Protein AF-U3TM53-F1 (afdb_monomer)

Solvent-accessible surface area (backbone atoms only — not comparable to full-atom values): 4535 Å² total; per-residue (Å²): 112,68,70,60,54,52,48,30,67,78,64,68,50,50,78,86,20,42,40,35,52,34,3,46,48,48,18,50,50,32,47,74,73,69,49,52,56,57,54,16,17,51,33,6,37,52,24,14,56,53,24,12,73,38,58,60,34,76,35,74,79,60,43,78,55,56,42,82,80,28,55,78,38,54,29,70,52,4,44,51,42,18,52,53,33,45,64,72,44,108

Secondary structure (DSSP, 8-state):
-HHHHHHHHHH---TTSSSTHHHHHHHHHHHHTT--HHHHHHHHHHHHHHHHT-S--SSSGGGGS-HHHHTTPPPHHHHHHHHHHHHHH-

Radius of gyration: 12.71 Å; Cα contacts (8 Å, |Δi|>4): 155; chains: 1; bounding box: 36×19×30 Å

Sequence (90 aa):
MHGLERMKHYGGAQPGHRTLVDALQPALEALAAGESLAAAAAAAQQGADATAQMQSAKAGRSAYLNQQSLDGVKDPGAYAIEKVFAVLAG

Foldseek 3Di:
DVVLVVCCVVQVDDQLQQALCLQQVQLVVCVVVVHALVNSLVSLVVSQQVSLCRQAHNGDPRNVDHSVVRHNHGRPNSVVSSVVSVVVRD

Nearest PDB structures (foldseek):
  5y6p-assembly1_H6  TM=4.443E-01  e=4.118E+00  Griffithsia pacifica

Mean predicted aligned error: 2.48 Å

Structure (mmCIF, N/CA/C/O backbone):
data_AF-U3TM53-F1
#
_entry.id   AF-U3TM53-F1
#
loop_
_atom_site.group_PDB
_atom_site.id
_atom_site.type_symbol
_atom_site.label_atom_id
_atom_site.label_alt_id
_atom_site.label_comp_id
_atom_site.label_asym_id
_atom_site.label_entity_id
_atom_site.label_seq_id
_atom_site.pdbx_PDB_ins_code
_atom_site.Cartn_x
_atom_site.Cartn_y
_atom_site.Cartn_z
_atom_site.occupancy
_atom_site.B_iso_or_equiv
_atom_site.auth_seq_id
_atom_site.auth_comp_id
_atom_site.auth_asym_id
_atom_site.auth_atom_i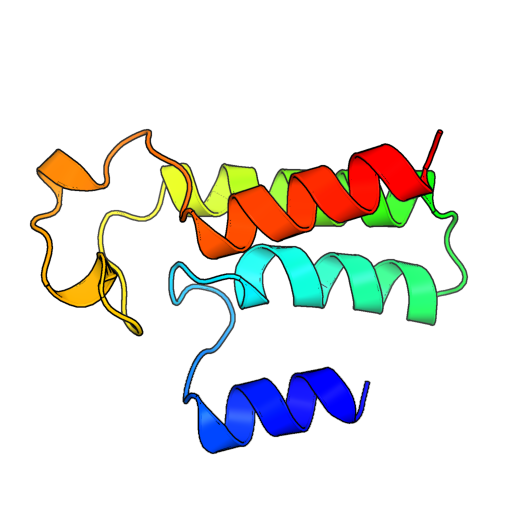d
_atom_site.pdbx_PDB_model_num
ATOM 1 N N . MET A 1 1 ? -15.104 -1.670 -3.288 1.00 86.81 1 MET A N 1
ATOM 2 C CA . MET A 1 1 ? -13.878 -2.152 -3.968 1.00 86.81 1 MET A CA 1
ATOM 3 C C . MET A 1 1 ? -13.739 -1.735 -5.438 1.00 86.81 1 MET A C 1
ATOM 5 O O . MET A 1 1 ? -12.615 -1.741 -5.921 1.00 86.81 1 MET A O 1
ATOM 9 N N . HIS A 1 2 ? -14.797 -1.283 -6.134 1.00 93.94 2 HIS A N 1
ATOM 10 C CA . HIS A 1 2 ? -14.738 -0.949 -7.572 1.00 93.94 2 HIS A CA 1
ATOM 11 C C . HIS A 1 2 ? -13.573 -0.039 -8.008 1.00 93.94 2 HIS A C 1
ATOM 13 O O . HIS A 1 2 ? -12.971 -0.277 -9.049 1.00 93.94 2 HIS A O 1
ATOM 19 N N . GLY A 1 3 ? -13.225 0.995 -7.231 1.00 95.31 3 GLY A N 1
ATOM 20 C CA . GLY A 1 3 ? -12.108 1.885 -7.576 1.00 95.31 3 GLY A CA 1
ATOM 21 C C . GLY A 1 3 ? -10.776 1.138 -7.705 1.00 95.31 3 GLY A C 1
ATOM 22 O O . GLY A 1 3 ? -10.100 1.254 -8.726 1.00 95.31 3 GLY A O 1
ATOM 23 N N . LEU A 1 4 ? -10.449 0.301 -6.716 1.00 96.19 4 LEU A N 1
ATOM 24 C CA . LEU A 1 4 ? -9.241 -0.524 -6.725 1.00 96.19 4 LEU A CA 1
ATOM 25 C C . LEU A 1 4 ? -9.243 -1.515 -7.896 1.00 96.19 4 LEU A C 1
ATOM 27 O O . LEU A 1 4 ? -8.229 -1.667 -8.570 1.00 96.19 4 LEU A O 1
ATOM 31 N N . GLU A 1 5 ? -10.375 -2.160 -8.179 1.00 96.81 5 GLU A N 1
ATOM 32 C CA . GLU A 1 5 ? -10.485 -3.090 -9.311 1.00 96.81 5 GLU A CA 1
ATOM 33 C C . GLU A 1 5 ? -10.189 -2.396 -10.643 1.00 96.81 5 GLU A C 1
ATOM 35 O O . GLU A 1 5 ? -9.466 -2.936 -11.479 1.00 96.81 5 GLU A O 1
ATOM 40 N N . ARG A 1 6 ? -10.677 -1.164 -10.826 1.00 97.56 6 ARG A N 1
ATOM 41 C CA . ARG A 1 6 ? -10.398 -0.363 -12.026 1.00 97.56 6 ARG A CA 1
ATOM 42 C C . ARG A 1 6 ? -8.935 0.067 -12.097 1.00 97.56 6 ARG A C 1
ATOM 44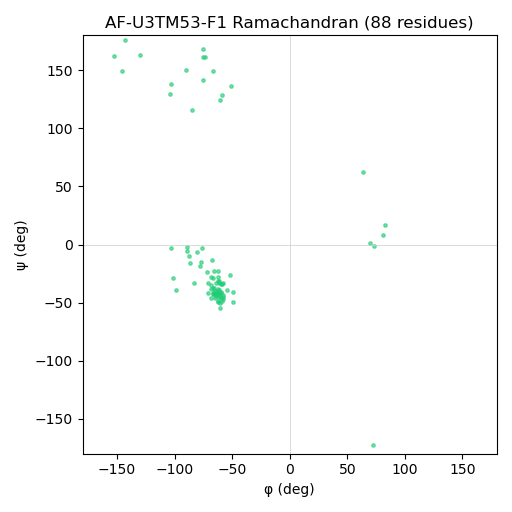 O O . ARG A 1 6 ? -8.355 0.015 -13.179 1.00 97.56 6 ARG A O 1
ATOM 51 N N . MET A 1 7 ? -8.317 0.418 -10.968 1.00 95.38 7 MET A N 1
ATOM 52 C CA . MET A 1 7 ? -6.877 0.702 -10.905 1.00 95.38 7 MET A CA 1
ATOM 53 C C . MET A 1 7 ? -6.042 -0.522 -11.302 1.00 95.38 7 MET A C 1
ATOM 55 O O . MET A 1 7 ? -5.125 -0.392 -12.108 1.00 95.38 7 MET A O 1
ATOM 59 N N . LYS A 1 8 ? -6.385 -1.715 -10.797 1.00 95.75 8 LYS A N 1
ATOM 60 C CA . LYS A 1 8 ? -5.714 -2.976 -11.154 1.00 95.75 8 LYS A CA 1
ATOM 61 C C . LYS A 1 8 ? -5.934 -3.335 -12.625 1.00 95.75 8 LYS A C 1
ATOM 63 O O . LYS A 1 8 ? -4.991 -3.733 -13.299 1.00 95.75 8 LYS A O 1
ATOM 68 N N . HIS A 1 9 ? -7.151 -3.148 -13.139 1.00 95.75 9 HIS A N 1
ATOM 69 C CA . HIS A 1 9 ? -7.493 -3.431 -14.534 1.00 95.75 9 HIS A CA 1
ATOM 70 C C . HIS A 1 9 ? -6.705 -2.558 -15.519 1.00 95.75 9 HIS A C 1
ATOM 72 O O . HIS A 1 9 ? -6.110 -3.083 -16.454 1.00 95.75 9 HIS A O 1
ATOM 78 N N . TYR A 1 10 ? -6.671 -1.239 -15.307 1.00 94.25 10 TYR A N 1
ATOM 79 C CA . TYR A 1 10 ? -5.989 -0.322 -16.226 1.00 94.25 10 TYR A CA 1
ATOM 80 C C . TYR A 1 10 ? -4.484 -0.217 -15.987 1.00 94.25 10 TYR A C 1
ATOM 82 O O . TYR A 1 10 ? -3.728 -0.020 -16.933 1.00 94.25 10 TYR A O 1
ATOM 90 N N . GLY A 1 11 ? -4.043 -0.329 -14.734 1.00 92.31 11 GLY A N 1
ATOM 91 C CA . GLY A 1 11 ? -2.631 -0.240 -14.369 1.00 92.31 11 GLY A CA 1
ATOM 92 C C . GLY A 1 11 ? -1.875 -1.567 -14.456 1.00 92.31 11 GLY A C 1
ATOM 93 O O . GLY A 1 11 ? -0.648 -1.561 -14.420 1.00 92.31 11 GLY A O 1
ATOM 94 N N . GLY A 1 12 ? -2.575 -2.704 -14.521 1.00 94.00 12 GLY A N 1
ATOM 95 C CA . GLY A 1 12 ? -1.983 -4.047 -14.568 1.00 94.00 12 G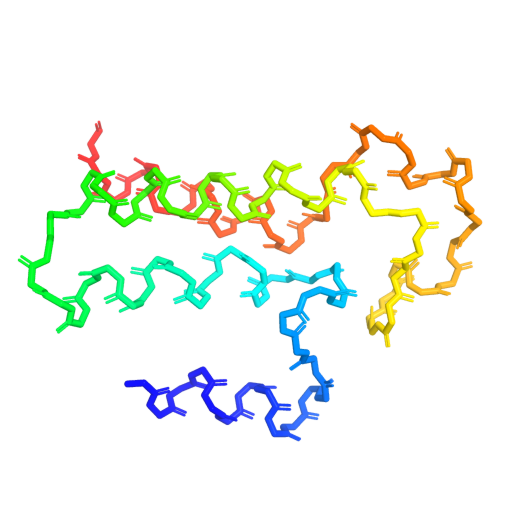LY A CA 1
ATOM 96 C C . GLY A 1 12 ? -1.307 -4.510 -13.268 1.00 94.00 12 GLY A C 1
ATOM 97 O O . GLY A 1 12 ? -0.754 -5.608 -13.217 1.00 94.00 12 GLY A O 1
ATOM 98 N N . ALA A 1 13 ? -1.332 -3.698 -12.208 1.00 96.19 13 ALA A N 1
ATOM 99 C CA . ALA A 1 13 ? -0.719 -4.029 -10.926 1.00 96.19 13 ALA A CA 1
ATOM 100 C C . ALA A 1 13 ? -1.558 -5.048 -10.136 1.00 96.19 13 ALA A C 1
ATOM 102 O O . ALA A 1 13 ? -2.788 -4.985 -10.109 1.00 96.19 13 ALA A O 1
ATOM 103 N N . GLN A 1 14 ? -0.876 -5.969 -9.461 1.00 96.25 14 GLN A N 1
ATOM 104 C CA . GLN A 1 14 ? -1.457 -6.969 -8.565 1.00 96.25 14 GLN A CA 1
AT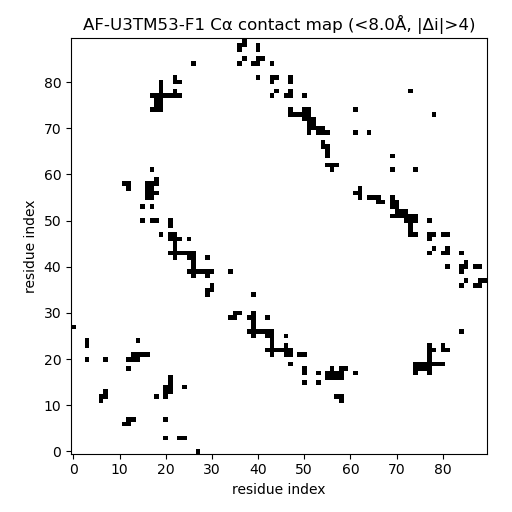OM 105 C C . GLN A 1 14 ? -0.707 -6.954 -7.226 1.00 96.25 14 GLN A C 1
ATOM 107 O O . GLN A 1 14 ? 0.409 -6.429 -7.172 1.00 96.25 14 GLN A O 1
ATOM 112 N N . PRO A 1 15 ? -1.273 -7.538 -6.156 1.00 96.62 15 PRO A N 1
ATOM 113 C CA . PRO A 1 15 ? -0.504 -7.821 -4.949 1.00 96.62 15 PRO A CA 1
ATOM 114 C C . PRO A 1 15 ? 0.798 -8.573 -5.277 1.00 96.62 15 PRO A C 1
ATOM 116 O O . PRO A 1 15 ? 0.822 -9.477 -6.114 1.00 96.62 15 PRO A O 1
ATOM 119 N N . GLY A 1 16 ? 1.894 -8.168 -4.645 1.00 97.00 16 GLY A N 1
ATOM 120 C CA . GLY A 1 16 ? 3.253 -8.639 -4.890 1.00 97.00 16 GLY A CA 1
ATOM 121 C C . GLY A 1 16 ? 3.957 -7.995 -6.090 1.00 97.00 16 GLY A C 1
ATOM 122 O O . GLY A 1 16 ? 5.016 -8.480 -6.492 1.00 97.00 16 GLY A O 1
ATOM 123 N N . HIS A 1 17 ? 3.390 -6.956 -6.716 1.00 97.31 17 HIS A N 1
ATOM 124 C CA . HIS A 1 17 ? 4.032 -6.267 -7.849 1.00 97.31 17 HIS A CA 1
ATOM 125 C C . HIS A 1 17 ? 4.941 -5.108 -7.432 1.00 97.31 17 HIS A C 1
ATOM 127 O O . HIS A 1 17 ? 5.588 -4.533 -8.314 1.00 97.31 17 HIS A O 1
ATOM 133 N N . ARG A 1 18 ? 5.021 -4.808 -6.129 1.00 97.69 18 ARG A N 1
ATOM 134 C CA . ARG A 1 18 ? 5.776 -3.691 -5.555 1.00 97.69 18 ARG A CA 1
ATOM 135 C C . ARG A 1 18 ? 5.218 -2.349 -6.040 1.00 97.69 18 ARG A C 1
ATOM 137 O O . ARG A 1 18 ? 5.873 -1.606 -6.762 1.00 97.69 18 ARG A O 1
ATOM 144 N N . THR A 1 19 ? 3.962 -2.083 -5.687 1.00 98.00 19 THR A N 1
ATOM 145 C CA . THR A 1 19 ? 3.207 -0.876 -6.061 1.00 98.00 19 THR A CA 1
ATOM 146 C C . THR A 1 19 ? 2.297 -0.417 -4.921 1.00 98.00 19 THR A C 1
ATOM 148 O O . THR A 1 19 ? 2.103 -1.134 -3.944 1.00 98.00 19 THR A O 1
ATOM 151 N N . LEU A 1 20 ? 1.608 0.716 -5.093 1.00 97.81 20 LEU A N 1
ATOM 152 C CA . LEU A 1 20 ? 0.567 1.173 -4.161 1.00 97.81 20 LEU A CA 1
ATOM 153 C C . LEU A 1 20 ? -0.513 0.124 -3.839 1.00 97.81 20 LEU A C 1
ATOM 155 O O . LEU A 1 20 ? -1.121 0.197 -2.773 1.00 97.81 20 LEU A O 1
ATOM 159 N N . VAL A 1 21 ? -0.769 -0.839 -4.738 1.00 98.25 21 VAL A N 1
ATOM 160 C CA . VAL A 1 21 ? -1.778 -1.896 -4.534 1.00 98.25 21 VAL A CA 1
ATOM 161 C C . VAL A 1 21 ? -1.434 -2.757 -3.322 1.00 98.25 21 VAL A C 1
ATOM 163 O O . VAL A 1 21 ? -2.347 -3.175 -2.614 1.00 98.25 21 VAL A O 1
ATOM 166 N N . ASP A 1 22 ? -0.142 -2.953 -3.049 1.00 98.56 22 ASP A N 1
ATOM 167 C CA . ASP A 1 22 ? 0.348 -3.753 -1.927 1.00 98.56 22 ASP A CA 1
ATOM 168 C C . ASP A 1 22 ? -0.062 -3.179 -0.566 1.00 98.56 22 ASP A C 1
ATOM 170 O O . ASP A 1 22 ? -0.257 -3.941 0.371 1.00 98.56 22 ASP A O 1
ATOM 174 N N . ALA A 1 23 ? -0.257 -1.861 -0.465 1.00 98.69 23 ALA A N 1
ATOM 175 C CA . ALA A 1 23 ? -0.752 -1.197 0.744 1.00 98.69 23 ALA A CA 1
ATOM 176 C C . ALA A 1 23 ? -2.258 -0.893 0.679 1.00 98.69 23 ALA A C 1
ATOM 178 O O . ALA A 1 23 ? -2.975 -1.036 1.666 1.00 98.69 23 ALA A O 1
ATOM 179 N N . LEU A 1 24 ? -2.766 -0.480 -0.486 1.00 98.62 24 LEU A N 1
ATOM 180 C CA . LEU A 1 24 ? -4.154 -0.039 -0.629 1.00 98.62 24 LEU A CA 1
ATOM 181 C C . LEU A 1 24 ? -5.153 -1.191 -0.533 1.00 98.62 24 LEU A C 1
ATOM 183 O O . LEU A 1 24 ? -6.205 -1.032 0.080 1.00 98.62 24 LEU A O 1
ATOM 187 N N . GLN A 1 25 ? -4.850 -2.335 -1.149 1.00 98.62 25 GLN A N 1
ATOM 188 C CA . GLN A 1 25 ? -5.751 -3.482 -1.124 1.00 98.62 25 GLN A CA 1
ATOM 189 C C . GLN A 1 25 ? -6.013 -3.995 0.305 1.00 98.62 25 GLN A C 1
ATOM 191 O O . GLN A 1 25 ? -7.187 -4.010 0.679 1.00 98.62 25 GLN A O 1
ATOM 196 N N . PRO A 1 26 ? -4.995 -4.332 1.124 1.00 98.62 26 PRO A N 1
ATOM 197 C CA . PRO A 1 26 ? -5.242 -4.845 2.473 1.00 98.62 26 PRO A CA 1
ATOM 198 C C . PRO A 1 26 ? -5.932 -3.816 3.385 1.00 98.62 26 PRO A C 1
ATOM 200 O O . PRO A 1 26 ? -6.789 -4.180 4.185 1.00 98.62 26 PRO A O 1
ATOM 203 N N . ALA A 1 27 ? -5.650 -2.519 3.221 1.00 98.62 27 ALA A N 1
ATOM 204 C CA . ALA A 1 27 ? -6.341 -1.466 3.967 1.00 98.62 27 ALA A CA 1
ATOM 205 C C . ALA A 1 27 ? -7.842 -1.391 3.638 1.00 98.62 27 ALA A C 1
ATOM 207 O O . ALA A 1 27 ? -8.681 -1.255 4.528 1.00 98.62 27 ALA A O 1
ATOM 208 N N . LEU A 1 28 ? -8.201 -1.497 2.354 1.00 98.44 28 LEU A N 1
ATOM 209 C CA . LEU A 1 28 ? -9.601 -1.511 1.929 1.00 98.44 28 LEU A CA 1
ATOM 210 C C . LEU A 1 28 ? -10.318 -2.812 2.311 1.00 98.44 28 LEU A C 1
ATOM 212 O O . LEU A 1 28 ? -11.514 -2.770 2.590 1.00 98.44 28 LEU A O 1
ATOM 216 N N . GLU A 1 29 ? -9.614 -3.945 2.327 1.00 98.44 29 GLU A N 1
ATOM 217 C CA . GLU A 1 29 ? -10.147 -5.229 2.798 1.00 98.44 29 GLU A CA 1
ATOM 218 C C . GLU A 1 29 ? -10.495 -5.172 4.293 1.00 98.44 29 GLU A C 1
ATOM 220 O O . GLU A 1 29 ? -11.607 -5.553 4.652 1.00 98.44 29 GLU A O 1
ATOM 225 N N . ALA A 1 30 ? -9.626 -4.595 5.133 1.00 98.50 30 ALA A N 1
ATOM 226 C CA . ALA A 1 30 ? -9.918 -4.352 6.551 1.00 98.50 30 ALA A CA 1
ATOM 227 C C . ALA A 1 30 ? -11.174 -3.480 6.742 1.00 98.50 30 ALA A C 1
ATOM 229 O O . ALA A 1 30 ? -12.086 -3.835 7.490 1.00 98.50 30 ALA A O 1
ATOM 230 N N . LEU A 1 31 ? -11.289 -2.370 6.002 1.00 98.12 31 LEU A N 1
ATOM 231 C CA . LEU A 1 31 ? -12.494 -1.530 6.056 1.00 98.12 31 LEU A CA 1
ATOM 232 C C . LEU A 1 31 ? -13.751 -2.270 5.576 1.00 98.12 31 LEU A C 1
ATOM 234 O O . LEU A 1 31 ? -14.819 -2.118 6.165 1.00 98.12 31 LEU A O 1
ATOM 238 N N . ALA A 1 32 ? -13.643 -3.076 4.517 1.00 97.81 32 ALA A N 1
ATOM 239 C CA . ALA A 1 32 ? -14.760 -3.864 3.998 1.00 97.81 32 ALA A CA 1
ATOM 240 C C . ALA A 1 32 ? -15.212 -4.962 4.977 1.00 97.81 32 ALA A C 1
ATOM 242 O O . ALA A 1 32 ? -16.392 -5.307 4.993 1.00 97.81 32 ALA A O 1
ATOM 243 N N . ALA A 1 33 ? -14.299 -5.470 5.808 1.00 98.00 33 ALA A N 1
ATOM 244 C CA . ALA A 1 33 ? -14.592 -6.396 6.899 1.00 98.00 33 ALA A CA 1
ATOM 245 C C . ALA A 1 33 ? -15.222 -5.715 8.134 1.00 98.00 33 ALA A C 1
ATOM 247 O O . ALA A 1 33 ? -15.607 -6.400 9.080 1.00 98.00 33 ALA A O 1
ATOM 248 N N . GLY A 1 34 ? -15.373 -4.384 8.126 1.00 98.06 34 GLY A N 1
ATOM 249 C CA . GLY A 1 34 ? -15.935 -3.615 9.238 1.00 98.06 34 GLY A CA 1
ATOM 250 C C . GLY A 1 34 ? -14.929 -3.298 10.346 1.00 98.06 34 GLY A C 1
ATOM 251 O O . GLY A 1 34 ? -15.335 -2.950 11.456 1.00 98.06 34 GLY A O 1
ATOM 252 N N . GLU A 1 35 ? -13.630 -3.423 10.072 1.00 98.44 35 GLU A N 1
ATOM 253 C CA . GLU A 1 35 ? -12.578 -3.087 11.028 1.00 98.44 35 GLU A CA 1
ATOM 254 C C . GLU A 1 35 ? -12.384 -1.566 11.166 1.00 98.44 35 GLU A C 1
ATOM 256 O O . GLU A 1 35 ? -12.915 -0.755 10.402 1.00 98.44 35 GLU A O 1
ATOM 261 N N . SER A 1 36 ? -11.619 -1.157 12.181 1.00 98.38 36 SER A N 1
ATOM 262 C CA . SER A 1 36 ? -11.368 0.256 12.468 1.00 98.38 36 SER A CA 1
ATOM 263 C C . SER A 1 36 ? -10.399 0.899 11.468 1.00 98.38 36 SER A C 1
ATOM 265 O O . SER A 1 36 ? -9.597 0.227 10.819 1.00 98.38 36 SER A O 1
ATOM 267 N N . LEU A 1 37 ? -10.396 2.237 11.407 1.00 98.31 37 LEU A N 1
ATOM 268 C CA . LEU A 1 37 ? -9.388 2.984 10.640 1.00 98.31 37 LEU A CA 1
ATOM 269 C C . LEU A 1 37 ? -7.956 2.681 11.105 1.00 98.31 37 LEU A C 1
ATOM 271 O O . LEU A 1 37 ? -7.052 2.631 10.277 1.00 98.31 37 LEU A O 1
ATOM 275 N N . ALA A 1 38 ? -7.753 2.418 12.399 1.00 98.56 38 ALA A N 1
ATOM 276 C CA . ALA A 1 38 ? -6.455 2.011 12.932 1.00 98.56 38 ALA A CA 1
ATOM 277 C C . ALA A 1 38 ? -6.011 0.641 12.392 1.00 98.56 38 ALA A C 1
ATOM 279 O O . ALA A 1 38 ? -4.847 0.472 12.034 1.00 98.56 38 ALA A O 1
AT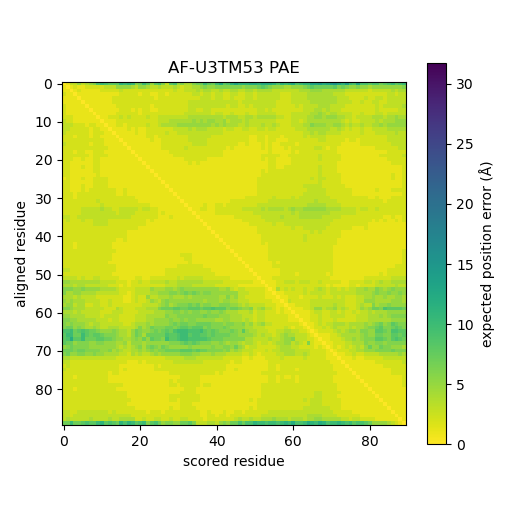OM 280 N N . ALA A 1 39 ? -6.933 -0.320 12.274 1.00 98.62 39 ALA A N 1
ATOM 281 C CA . ALA A 1 39 ? -6.642 -1.619 11.671 1.00 98.62 39 ALA A CA 1
ATOM 282 C C . ALA A 1 39 ? -6.332 -1.488 10.170 1.00 98.62 39 ALA A C 1
ATOM 284 O O . ALA A 1 39 ? -5.342 -2.039 9.691 1.00 98.62 39 ALA A O 1
ATOM 285 N N . ALA A 1 40 ? -7.096 -0.666 9.445 1.00 98.69 40 ALA A N 1
ATOM 286 C CA . ALA A 1 40 ? -6.816 -0.361 8.043 1.00 98.69 40 ALA A CA 1
ATOM 287 C C . ALA A 1 40 ? -5.449 0.322 7.848 1.00 98.69 40 ALA A C 1
ATOM 289 O O . ALA A 1 40 ? -4.726 -0.001 6.906 1.00 98.69 40 ALA A O 1
ATOM 290 N N . ALA A 1 41 ? -5.058 1.226 8.752 1.00 98.81 41 ALA A N 1
ATOM 291 C CA . ALA A 1 41 ? -3.737 1.849 8.739 1.00 98.81 41 ALA A CA 1
ATOM 292 C C . ALA A 1 41 ? -2.611 0.854 9.026 1.00 98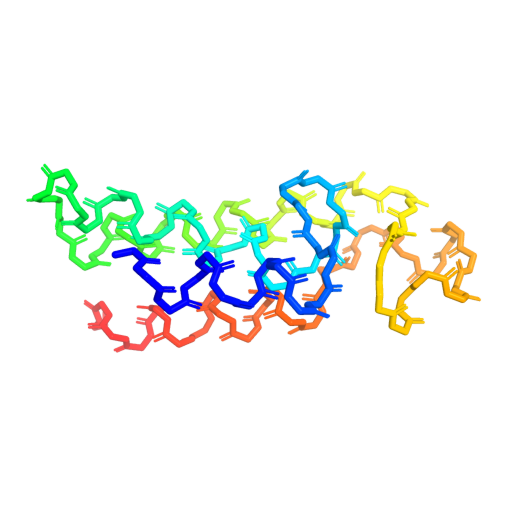.81 41 ALA A C 1
ATOM 294 O O . ALA A 1 41 ? -1.602 0.867 8.320 1.00 98.81 41 ALA A O 1
ATOM 295 N N . ALA A 1 42 ? -2.801 -0.053 9.986 1.00 98.75 42 ALA A N 1
ATOM 296 C CA . ALA A 1 42 ? -1.854 -1.134 10.238 1.00 98.75 42 ALA A CA 1
ATOM 297 C C . ALA A 1 42 ? -1.704 -2.053 9.012 1.00 98.75 42 ALA A C 1
ATOM 299 O O . ALA A 1 42 ? -0.585 -2.396 8.636 1.00 98.75 42 ALA A O 1
ATOM 300 N N . ALA A 1 43 ? -2.806 -2.388 8.338 1.00 98.75 43 ALA A N 1
ATOM 301 C CA . ALA A 1 43 ? -2.797 -3.187 7.116 1.00 98.75 43 ALA A CA 1
ATOM 302 C C . ALA A 1 43 ? -2.078 -2.469 5.954 1.00 98.75 43 ALA A C 1
ATOM 304 O O . ALA A 1 43 ? -1.255 -3.076 5.264 1.00 98.75 43 ALA A O 1
ATOM 305 N N . ALA A 1 44 ? -2.312 -1.162 5.775 1.00 98.81 44 ALA A N 1
ATOM 306 C CA . ALA A 1 44 ? -1.586 -0.340 4.803 1.00 98.81 44 ALA A CA 1
ATOM 307 C C . ALA A 1 44 ? -0.077 -0.315 5.092 1.00 98.81 44 ALA A C 1
ATOM 309 O O . ALA A 1 44 ? 0.734 -0.466 4.176 1.00 98.81 44 ALA A O 1
ATOM 310 N N . GLN A 1 45 ? 0.295 -0.145 6.364 1.00 98.75 45 GLN A N 1
ATOM 311 C CA . GLN A 1 45 ? 1.687 -0.131 6.804 1.00 98.75 45 GLN A CA 1
ATOM 312 C C . GLN A 1 45 ? 2.370 -1.471 6.533 1.00 98.75 45 GLN A C 1
ATOM 314 O O . GLN A 1 45 ? 3.436 -1.486 5.927 1.00 98.75 45 GLN A O 1
ATOM 319 N N . GLN A 1 46 ? 1.744 -2.587 6.910 1.00 98.69 46 GLN A N 1
ATOM 320 C CA . GLN A 1 46 ? 2.278 -3.927 6.653 1.00 98.69 46 GLN A CA 1
ATOM 321 C C . GLN A 1 46 ? 2.467 -4.182 5.155 1.00 98.69 46 GLN A C 1
ATOM 323 O O . GLN A 1 46 ? 3.499 -4.709 4.741 1.00 98.69 46 GLN A O 1
ATOM 328 N N . GLY A 1 47 ? 1.505 -3.757 4.334 1.00 98.56 47 GLY A N 1
ATOM 329 C CA . GLY A 1 47 ? 1.609 -3.826 2.881 1.00 98.56 47 GLY A CA 1
ATOM 330 C C . GLY A 1 47 ? 2.795 -3.029 2.334 1.00 98.56 47 GLY A C 1
ATOM 331 O O . GLY A 1 47 ? 3.580 -3.539 1.535 1.00 98.56 47 GLY A O 1
ATOM 332 N N . ALA A 1 48 ? 2.983 -1.796 2.811 1.00 98.62 48 ALA A N 1
ATOM 333 C CA . ALA A 1 48 ? 4.120 -0.961 2.436 1.00 98.62 48 ALA A CA 1
ATOM 334 C C . ALA A 1 48 ? 5.461 -1.531 2.935 1.00 98.62 48 ALA A C 1
ATOM 336 O O . ALA A 1 48 ? 6.421 -1.569 2.166 1.00 98.62 48 ALA A O 1
ATOM 337 N N . ASP A 1 49 ? 5.533 -2.025 4.173 1.00 98.44 49 ASP A N 1
ATOM 338 C CA . ASP A 1 49 ? 6.706 -2.702 4.745 1.00 98.44 49 ASP A CA 1
ATOM 339 C C . ASP A 1 49 ? 7.101 -3.931 3.913 1.00 98.44 49 ASP A C 1
ATOM 341 O O . ASP A 1 49 ? 8.278 -4.109 3.586 1.00 98.44 49 ASP A O 1
ATOM 345 N N . ALA A 1 50 ? 6.124 -4.735 3.484 1.00 98.06 50 ALA A N 1
ATOM 346 C CA .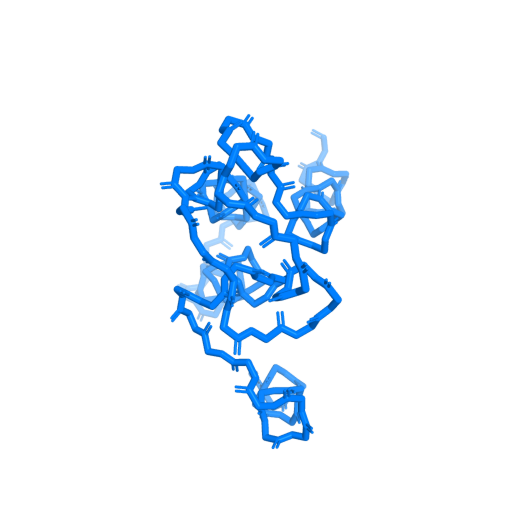 ALA A 1 50 ? 6.365 -5.906 2.646 1.00 98.06 50 ALA A CA 1
ATOM 347 C C . ALA A 1 50 ? 7.029 -5.539 1.311 1.00 98.06 50 ALA A C 1
ATOM 349 O O . ALA A 1 50 ? 7.879 -6.287 0.824 1.00 98.06 50 ALA A O 1
ATOM 350 N N . THR A 1 51 ? 6.711 -4.370 0.737 1.00 97.94 51 THR A N 1
ATOM 351 C CA . THR A 1 51 ? 7.357 -3.927 -0.508 1.00 97.94 51 THR A CA 1
ATOM 352 C C . THR A 1 51 ? 8.862 -3.744 -0.358 1.00 97.94 51 THR A C 1
ATOM 354 O O . THR A 1 51 ? 9.577 -4.025 -1.313 1.00 97.94 51 THR A O 1
ATOM 357 N N . ALA A 1 52 ? 9.362 -3.368 0.825 1.00 96.69 52 ALA A N 1
ATOM 358 C CA . ALA A 1 52 ? 10.795 -3.180 1.061 1.00 96.69 52 ALA A CA 1
ATOM 359 C C . ALA A 1 52 ? 11.608 -4.478 0.960 1.00 96.69 52 ALA A C 1
ATOM 361 O O . ALA A 1 52 ? 12.802 -4.431 0.677 1.00 96.69 52 ALA A O 1
ATOM 362 N N . GLN A 1 53 ? 10.955 -5.628 1.136 1.00 95.00 53 GLN A N 1
ATOM 363 C CA . GLN A 1 53 ? 11.568 -6.952 0.999 1.00 95.00 53 GLN A CA 1
ATOM 364 C C . GLN A 1 53 ? 11.479 -7.497 -0.439 1.00 95.00 53 GLN A C 1
ATOM 366 O O . GLN A 1 53 ? 12.017 -8.560 -0.747 1.00 95.00 53 GLN A O 1
ATOM 371 N N . MET A 1 54 ? 10.788 -6.795 -1.345 1.00 95.25 54 MET A N 1
ATOM 372 C CA . MET A 1 54 ? 10.614 -7.230 -2.731 1.00 95.25 54 MET A CA 1
ATOM 373 C C . MET A 1 54 ? 11.803 -6.800 -3.588 1.00 95.25 54 MET A C 1
ATOM 375 O O . MET A 1 54 ? 12.016 -5.618 -3.842 1.00 95.25 54 MET A O 1
ATOM 379 N N . GLN A 1 55 ? 12.533 -7.785 -4.101 1.00 92.06 55 GLN A N 1
ATOM 380 C CA . GLN A 1 55 ? 13.776 -7.603 -4.859 1.00 92.06 55 GLN A CA 1
ATOM 381 C C . GLN A 1 55 ? 13.578 -7.229 -6.336 1.00 92.06 55 GLN A C 1
ATOM 383 O O . GLN A 1 55 ? 14.535 -6.944 -7.050 1.00 92.06 55 GLN A O 1
ATOM 388 N N . SER A 1 56 ? 12.334 -7.236 -6.808 1.00 92.25 56 SER A N 1
ATOM 389 C CA . SER A 1 56 ? 11.956 -6.798 -8.149 1.00 92.25 56 SER A CA 1
ATOM 390 C C . SER A 1 56 ? 10.576 -6.154 -8.108 1.00 92.25 56 SER A C 1
ATOM 392 O O . SER A 1 56 ? 9.729 -6.530 -7.295 1.00 92.25 56 SER A O 1
ATOM 394 N N . ALA A 1 57 ? 10.349 -5.185 -8.991 1.00 93.62 57 ALA A N 1
ATOM 395 C CA . ALA A 1 57 ? 9.021 -4.653 -9.262 1.00 93.62 57 ALA A CA 1
ATOM 396 C C . ALA A 1 57 ? 8.513 -5.214 -10.590 1.00 93.62 57 ALA A C 1
ATOM 398 O O . ALA A 1 57 ? 9.255 -5.303 -11.567 1.00 93.62 57 ALA A O 1
ATOM 399 N N . LYS A 1 58 ? 7.233 -5.586 -10.622 1.00 94.19 58 LYS A N 1
ATOM 400 C CA . LYS A 1 58 ? 6.583 -6.175 -11.806 1.00 94.19 58 LYS A CA 1
ATOM 401 C C . LYS A 1 58 ? 5.700 -5.171 -12.550 1.00 94.19 58 LYS A C 1
ATOM 403 O O . LYS A 1 58 ? 5.109 -5.509 -13.569 1.00 94.19 58 LYS A O 1
ATOM 408 N N . ALA A 1 59 ? 5.584 -3.951 -12.027 1.00 92.69 59 ALA A N 1
ATOM 409 C CA . ALA A 1 59 ? 4.811 -2.865 -12.611 1.00 92.69 59 ALA A CA 1
ATOM 410 C C . ALA A 1 59 ? 5.390 -1.495 -12.212 1.00 92.69 59 ALA A C 1
ATOM 412 O O . ALA A 1 59 ? 6.133 -1.371 -11.239 1.00 92.69 59 ALA A O 1
ATOM 413 N N . GLY A 1 60 ? 5.014 -0.453 -12.959 1.00 90.94 60 GLY A N 1
ATOM 414 C CA . GLY A 1 60 ? 5.412 0.928 -12.680 1.00 90.94 60 GLY A CA 1
ATOM 415 C C . GLY A 1 60 ? 6.883 1.236 -12.985 1.00 90.94 60 GLY A C 1
ATOM 416 O O . GLY A 1 60 ? 7.608 0.435 -13.566 1.00 90.94 60 GLY A O 1
ATOM 417 N N . ARG A 1 61 ? 7.333 2.437 -12.598 1.00 92.62 61 ARG A N 1
ATOM 418 C CA . ARG A 1 61 ? 8.700 2.920 -12.888 1.00 92.62 61 ARG A CA 1
ATOM 419 C C . ARG A 1 61 ? 9.778 2.204 -12.071 1.00 92.62 61 ARG A C 1
ATOM 421 O O . ARG A 1 61 ? 10.919 2.130 -12.513 1.00 92.62 61 ARG A O 1
ATOM 428 N N . SER A 1 62 ? 9.409 1.641 -10.920 1.00 91.38 62 SER A N 1
ATOM 429 C CA . SER A 1 62 ? 10.298 0.822 -10.091 1.00 91.38 62 SER A CA 1
ATOM 430 C C . SER A 1 62 ? 10.771 -0.443 -10.823 1.00 91.38 62 SER A C 1
ATOM 432 O O . SER A 1 62 ? 11.835 -0.958 -10.502 1.00 91.38 62 SER A O 1
ATOM 434 N N . ALA A 1 63 ? 10.035 -0.920 -11.841 1.00 91.38 63 ALA A N 1
ATOM 435 C CA . ALA A 1 63 ? 10.419 -2.082 -12.652 1.00 91.38 63 ALA A CA 1
ATOM 436 C C . ALA A 1 63 ? 11.664 -1.845 -13.529 1.00 91.38 63 ALA A C 1
ATOM 438 O O . ALA A 1 63 ? 12.232 -2.794 -14.058 1.00 91.38 63 ALA A O 1
ATOM 439 N N . TYR A 1 64 ? 12.102 -0.590 -13.683 1.00 90.62 64 TYR A N 1
ATOM 440 C CA . TYR A 1 64 ? 13.319 -0.235 -14.423 1.00 90.62 64 TYR A CA 1
ATOM 441 C C . TYR A 1 64 ? 14.581 -0.269 -13.553 1.00 90.62 64 TYR A C 1
ATOM 443 O O . TYR A 1 64 ? 15.687 -0.115 -14.069 1.00 90.62 64 TYR A O 1
ATOM 451 N N . LEU A 1 65 ? 14.425 -0.413 -12.236 1.00 90.75 65 LEU A N 1
ATOM 452 C CA . LEU A 1 65 ? 15.523 -0.373 -11.280 1.00 90.75 65 LEU A CA 1
ATOM 453 C C . LEU A 1 65 ? 16.105 -1.770 -11.055 1.00 90.75 65 LEU A C 1
ATOM 455 O O . LEU A 1 65 ? 15.405 -2.779 -11.132 1.00 90.75 65 LEU A O 1
ATOM 459 N N . ASN A 1 66 ? 17.398 -1.823 -10.740 1.00 91.00 66 ASN A N 1
ATOM 460 C CA . ASN A 1 66 ? 18.039 -3.066 -10.326 1.00 91.00 66 ASN A CA 1
ATOM 461 C C . ASN A 1 66 ? 17.660 -3.424 -8.879 1.00 91.00 66 ASN A C 1
ATOM 463 O O . ASN A 1 66 ? 17.253 -2.574 -8.089 1.00 91.00 66 ASN A O 1
ATOM 467 N N . GLN A 1 67 ? 17.859 -4.688 -8.519 1.00 85.19 67 GLN A N 1
ATOM 468 C CA . GLN A 1 67 ? 17.561 -5.221 -7.190 1.00 85.19 67 GLN A CA 1
ATOM 469 C C . GLN A 1 67 ? 18.234 -4.441 -6.049 1.00 85.19 67 GLN A C 1
ATOM 471 O O . GLN A 1 67 ? 17.605 -4.187 -5.027 1.00 85.19 67 GLN A O 1
ATOM 476 N N . GLN A 1 68 ? 19.484 -4.008 -6.239 1.00 87.94 68 GLN A N 1
ATOM 477 C CA . GLN A 1 68 ? 20.243 -3.241 -5.241 1.00 87.94 68 GLN A CA 1
ATOM 478 C C . GLN A 1 68 ? 19.594 -1.890 -4.913 1.00 87.94 68 GLN A C 1
ATOM 480 O O . GLN A 1 68 ? 19.688 -1.426 -3.785 1.00 87.94 68 GLN A O 1
ATOM 485 N N . SER A 1 69 ? 18.916 -1.266 -5.880 1.00 87.12 69 SER A N 1
ATOM 486 C CA . SER A 1 69 ? 18.200 -0.000 -5.670 1.00 87.12 69 SER A CA 1
ATOM 487 C C . SER A 1 69 ? 16.864 -0.182 -4.942 1.00 87.12 69 SER A C 1
ATOM 489 O O . SER A 1 69 ? 16.260 0.799 -4.515 1.00 87.12 69 SER A O 1
ATOM 491 N N . LEU A 1 70 ? 16.364 -1.418 -4.859 1.00 91.19 70 LEU A N 1
ATOM 492 C CA . LEU A 1 70 ? 15.055 -1.747 -4.299 1.00 91.19 70 LEU A CA 1
ATOM 493 C C . LEU A 1 70 ? 15.147 -2.298 -2.871 1.00 91.19 70 LEU A C 1
ATOM 495 O O . LEU A 1 70 ? 14.201 -2.140 -2.094 1.00 91.19 70 LEU A O 1
ATOM 499 N N . ASP A 1 71 ? 16.260 -2.950 -2.545 1.00 90.19 71 ASP A N 1
ATOM 500 C CA . ASP A 1 71 ? 16.466 -3.657 -1.285 1.00 90.19 71 ASP A CA 1
ATOM 501 C C . ASP A 1 71 ? 16.359 -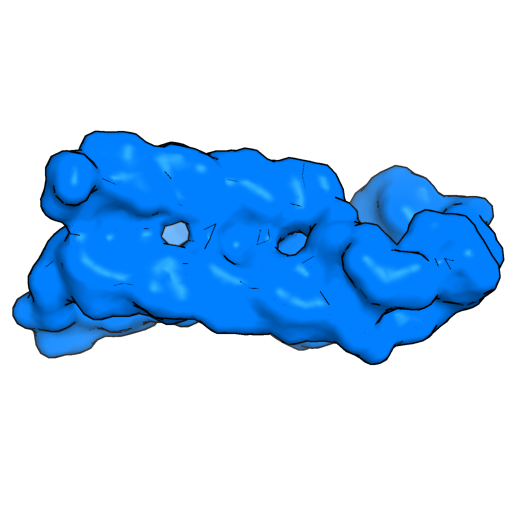2.721 -0.072 1.00 90.19 71 ASP A C 1
ATOM 503 O O . ASP A 1 71 ? 17.017 -1.683 -0.001 1.00 90.19 71 ASP A O 1
ATOM 507 N N . GLY A 1 72 ? 15.473 -3.059 0.866 1.00 93.69 72 GLY A N 1
ATOM 508 C CA . GLY A 1 72 ? 15.232 -2.277 2.082 1.00 93.69 72 GLY A CA 1
ATOM 509 C C . GLY A 1 72 ? 14.474 -0.957 1.882 1.00 93.69 72 GLY A C 1
ATOM 510 O O . GLY A 1 72 ? 14.183 -0.269 2.860 1.00 93.69 72 GLY A O 1
ATOM 511 N N . VAL A 1 73 ? 14.105 -0.598 0.649 1.00 95.94 73 VAL A N 1
ATOM 512 C CA . VAL A 1 73 ? 13.377 0.642 0.336 1.00 95.94 73 VAL A CA 1
ATOM 513 C C . VAL A 1 73 ? 11.917 0.313 0.064 1.00 95.94 73 VAL A C 1
ATOM 515 O O . VAL A 1 73 ? 11.638 -0.546 -0.760 1.00 95.94 73 VAL A O 1
ATOM 518 N N . LYS A 1 74 ? 10.960 0.997 0.694 1.00 98.00 74 LYS A N 1
ATOM 519 C CA . LYS A 1 74 ? 9.533 0.825 0.362 1.00 98.00 74 LYS A CA 1
ATOM 520 C C . LYS A 1 74 ? 9.233 1.325 -1.051 1.00 98.00 74 LYS A C 1
ATOM 522 O O . LYS A 1 74 ? 9.838 2.292 -1.512 1.00 98.00 74 LYS A O 1
ATOM 527 N N . ASP A 1 75 ? 8.260 0.722 -1.730 1.00 98.06 75 ASP A N 1
ATOM 528 C CA . ASP A 1 75 ? 7.698 1.335 -2.932 1.00 98.06 75 ASP A CA 1
ATOM 529 C C . ASP A 1 75 ? 7.111 2.717 -2.581 1.00 98.06 75 ASP A C 1
ATOM 531 O O . ASP A 1 75 ? 6.304 2.811 -1.651 1.00 98.06 75 ASP A O 1
ATOM 535 N N . PRO A 1 76 ? 7.467 3.795 -3.307 1.00 97.31 76 PRO A N 1
ATOM 536 C CA . PRO A 1 76 ? 6.961 5.131 -3.004 1.00 97.31 76 PRO A CA 1
ATOM 537 C C . PRO A 1 76 ? 5.433 5.237 -3.054 1.00 97.31 76 PRO A C 1
ATOM 539 O O . PRO A 1 76 ? 4.842 5.981 -2.272 1.00 97.31 76 PRO A O 1
ATOM 542 N N . GLY A 1 77 ? 4.782 4.487 -3.950 1.00 97.94 77 GLY A N 1
ATOM 543 C CA . GLY A 1 77 ? 3.326 4.442 -4.040 1.00 97.94 77 GLY A CA 1
ATOM 544 C C . GLY A 1 77 ? 2.703 3.767 -2.820 1.00 97.94 77 GLY A C 1
ATOM 545 O O . GLY A 1 77 ? 1.764 4.307 -2.242 1.00 97.94 77 GLY A O 1
ATOM 546 N N . ALA A 1 78 ? 3.244 2.624 -2.394 1.00 98.50 78 ALA A N 1
ATOM 547 C CA . ALA A 1 78 ? 2.790 1.933 -1.185 1.00 98.50 78 ALA A CA 1
ATOM 548 C C . ALA A 1 78 ? 3.015 2.775 0.080 1.00 98.50 78 ALA A C 1
ATOM 550 O O . ALA A 1 78 ? 2.116 2.899 0.911 1.00 98.50 78 ALA A O 1
ATOM 551 N N . TYR A 1 79 ? 4.174 3.430 0.187 1.00 98.62 79 TYR A N 1
ATOM 552 C CA . TYR A 1 79 ? 4.493 4.325 1.298 1.00 98.62 79 TYR A CA 1
ATOM 553 C C . TYR A 1 79 ? 3.552 5.535 1.375 1.00 98.62 79 TYR A C 1
ATOM 555 O O . TYR A 1 79 ? 3.137 5.933 2.462 1.00 98.62 79 TYR A O 1
ATOM 563 N N . ALA A 1 80 ? 3.159 6.108 0.233 1.00 98.56 80 ALA A N 1
ATOM 564 C CA . ALA A 1 80 ? 2.172 7.185 0.215 1.00 98.56 80 ALA A CA 1
ATOM 565 C C . ALA A 1 80 ? 0.818 6.728 0.787 1.00 98.56 80 ALA A C 1
ATOM 567 O O . ALA A 1 80 ? 0.211 7.455 1.572 1.00 98.56 80 ALA A O 1
ATOM 568 N N . ILE A 1 81 ? 0.369 5.515 0.448 1.00 98.62 81 ILE A N 1
ATOM 569 C CA . ILE A 1 81 ? -0.874 4.944 0.984 1.00 98.62 81 ILE A CA 1
ATOM 570 C C . ILE A 1 81 ? -0.773 4.702 2.492 1.00 98.62 81 ILE A C 1
ATOM 572 O O . ILE A 1 81 ? -1.676 5.115 3.217 1.00 98.62 81 ILE A O 1
ATOM 576 N N . GLU A 1 82 ? 0.328 4.115 2.973 1.00 98.62 82 GLU A N 1
ATOM 577 C CA . GLU A 1 82 ? 0.608 3.997 4.413 1.00 98.62 82 GLU A CA 1
ATOM 578 C C . GLU A 1 82 ? 0.424 5.349 5.116 1.00 98.62 82 GLU A C 1
ATOM 580 O O . GLU A 1 82 ? -0.293 5.432 6.111 1.00 98.62 82 GLU A O 1
ATOM 585 N N . LYS A 1 83 ? 1.026 6.426 4.590 1.00 98.75 83 LYS A N 1
ATOM 586 C CA . LYS A 1 83 ? 0.931 7.753 5.214 1.00 98.75 83 LYS A CA 1
ATOM 587 C C . LYS A 1 83 ? -0.467 8.346 5.179 1.00 98.75 83 LYS A C 1
ATOM 589 O O . LYS A 1 83 ? -0.873 8.954 6.165 1.00 98.75 83 LYS A O 1
ATOM 594 N N . VAL A 1 84 ? -1.215 8.147 4.096 1.00 98.62 84 VAL A N 1
ATOM 595 C CA . VAL A 1 84 ? -2.615 8.584 4.027 1.00 98.62 84 VAL A CA 1
ATOM 596 C C . VAL A 1 84 ? -3.442 7.898 5.111 1.00 98.62 84 VAL A C 1
ATOM 598 O O . VAL A 1 84 ? -4.126 8.580 5.868 1.00 98.62 84 VAL A O 1
ATOM 601 N N . PHE A 1 85 ? -3.357 6.572 5.237 1.00 98.56 85 PHE A N 1
ATOM 602 C CA . PHE A 1 85 ? -4.129 5.856 6.253 1.00 98.56 85 PHE A CA 1
ATOM 603 C C . PHE A 1 85 ? -3.661 6.154 7.680 1.00 98.56 85 PHE A C 1
ATOM 605 O O . PHE A 1 85 ? -4.504 6.254 8.566 1.00 98.56 85 PHE A O 1
ATOM 612 N N . ALA A 1 86 ? -2.360 6.364 7.900 1.00 98.44 86 ALA A N 1
ATOM 613 C CA . ALA A 1 86 ? -1.848 6.797 9.198 1.00 98.44 86 ALA A CA 1
ATOM 614 C C . ALA A 1 86 ? -2.483 8.126 9.640 1.00 98.44 86 ALA A C 1
ATOM 616 O O . ALA A 1 86 ? -2.944 8.230 10.769 1.00 98.44 86 ALA A O 1
ATOM 617 N N . VAL A 1 87 ? -2.587 9.109 8.737 1.00 98.31 87 VAL A N 1
ATOM 618 C CA . VAL A 1 87 ? -3.256 10.392 9.027 1.00 98.31 87 VAL A CA 1
ATOM 619 C C . VAL A 1 87 ? -4.758 10.214 9.265 1.00 98.31 87 VAL A C 1
ATOM 621 O O . VAL A 1 87 ? -5.328 10.890 10.115 1.00 98.31 87 VAL A O 1
ATOM 624 N N . LEU A 1 88 ? -5.418 9.315 8.529 1.00 97.19 88 LEU A N 1
ATOM 625 C CA . LEU A 1 88 ? -6.849 9.046 8.712 1.00 97.19 88 LEU A CA 1
ATOM 626 C C . LEU A 1 88 ? -7.164 8.352 10.046 1.00 97.19 88 LEU A C 1
ATOM 628 O O . LEU A 1 88 ? -8.273 8.508 10.553 1.00 97.19 88 LEU A O 1
ATOM 632 N N . ALA A 1 8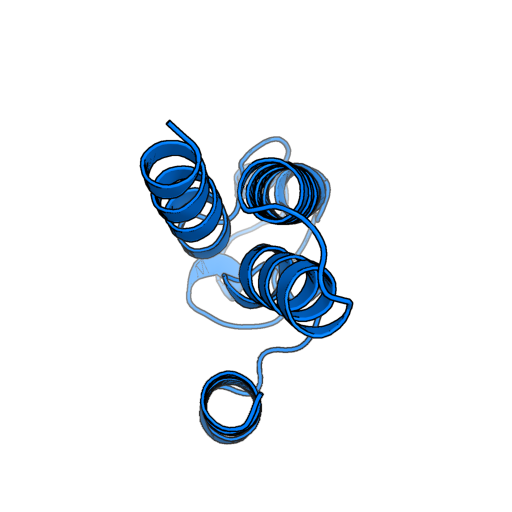9 ? -6.227 7.576 10.593 1.00 96.69 89 ALA A N 1
ATOM 633 C CA . ALA A 1 89 ? -6.416 6.841 11.841 1.00 96.69 89 ALA A CA 1
ATOM 634 C C . ALA A 1 89 ? -6.290 7.707 13.108 1.00 96.69 89 ALA A C 1
ATOM 636 O O . ALA A 1 89 ? -6.810 7.295 14.146 1.00 96.69 89 ALA A O 1
ATOM 637 N N . GLY A 1 90 ? -5.676 8.893 13.006 1.00 89.00 90 GLY A N 1
ATOM 638 C CA . GLY A 1 90 ? -5.448 9.817 14.123 1.00 89.00 90 GLY A CA 1
ATOM 639 C C . GLY A 1 90 ? -4.020 9.775 14.635 1.00 89.00 90 GLY A C 1
ATOM 640 O O . GLY A 1 90 ? -3.699 8.833 15.392 1.00 89.00 90 GLY A O 1
#

pLDDT: mean 96.06, std 3.31, range [85.19, 98.81]